Protein AF-A0A7X7VW45-F1 (afdb_monomer)

Structure (mmCIF, N/CA/C/O backbone):
data_AF-A0A7X7VW45-F1
#
_entry.id   AF-A0A7X7VW45-F1
#
loop_
_atom_site.group_PDB
_atom_site.id
_atom_site.type_symbol
_atom_site.label_atom_id
_atom_site.label_alt_id
_atom_site.label_comp_id
_atom_site.label_asym_id
_atom_site.label_entity_id
_atom_site.label_seq_id
_atom_site.pdbx_PDB_ins_code
_atom_site.Cartn_x
_atom_site.Cartn_y
_atom_site.Cartn_z
_atom_site.occupancy
_atom_site.B_iso_or_equiv
_atom_site.auth_seq_id
_atom_site.auth_comp_id
_atom_site.auth_asym_id
_atom_site.auth_atom_id
_atom_site.pdbx_PDB_model_num
ATOM 1 N N . MET A 1 1 ? 32.108 19.024 -11.404 1.00 46.41 1 MET A N 1
ATOM 2 C CA . MET A 1 1 ? 30.692 19.108 -10.981 1.00 46.41 1 MET A CA 1
ATOM 3 C C . MET A 1 1 ? 30.040 17.750 -11.170 1.00 46.41 1 MET A C 1
ATOM 5 O O . MET A 1 1 ? 29.959 17.321 -12.309 1.00 46.41 1 MET A O 1
ATOM 9 N N . LYS A 1 2 ? 29.573 17.091 -10.106 1.00 44.31 2 LYS A N 1
ATOM 10 C CA . LYS A 1 2 ? 28.363 16.252 -10.135 1.00 44.31 2 LYS A CA 1
ATOM 11 C C . LYS A 1 2 ? 27.874 16.120 -8.692 1.00 44.31 2 LYS A C 1
ATOM 13 O O . LYS A 1 2 ? 28.583 15.623 -7.828 1.00 44.31 2 LYS A O 1
ATOM 18 N N . LYS A 1 3 ? 26.721 16.742 -8.445 1.00 44.66 3 LYS A N 1
ATOM 19 C CA . LYS A 1 3 ? 26.044 16.873 -7.154 1.00 44.66 3 LYS A CA 1
ATOM 20 C C . LYS A 1 3 ? 25.808 15.487 -6.554 1.00 44.66 3 LYS A C 1
ATOM 22 O O . LYS A 1 3 ? 25.038 14.709 -7.107 1.00 44.66 3 LYS A O 1
ATOM 27 N N . GLY A 1 4 ? 26.443 15.219 -5.417 1.00 51.84 4 GLY A N 1
ATOM 28 C CA . GLY A 1 4 ? 26.053 14.152 -4.503 1.00 51.84 4 GLY A CA 1
ATOM 29 C C . GLY A 1 4 ? 24.733 14.521 -3.835 1.00 51.84 4 GLY A C 1
ATOM 30 O O . GLY A 1 4 ? 24.715 15.008 -2.711 1.00 51.84 4 GLY A O 1
ATOM 31 N N . ASN A 1 5 ? 23.624 14.346 -4.547 1.00 52.78 5 ASN A N 1
ATOM 32 C CA . ASN A 1 5 ? 22.288 14.482 -3.978 1.00 52.78 5 ASN A CA 1
ATOM 33 C C . ASN A 1 5 ? 21.869 13.131 -3.396 1.00 52.78 5 ASN A C 1
ATOM 35 O O . ASN A 1 5 ? 21.049 12.492 -4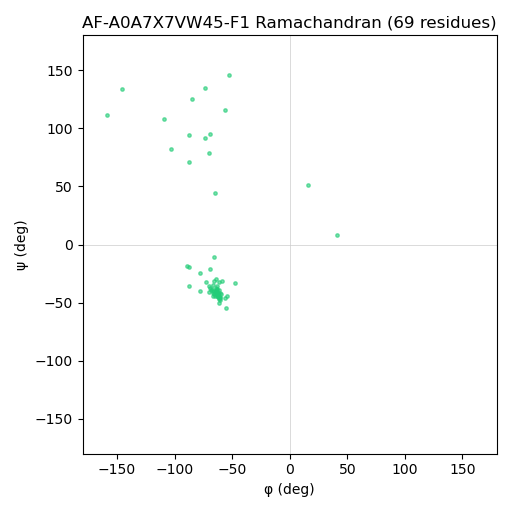.030 1.00 52.78 5 ASN A O 1
ATOM 39 N N . GLY A 1 6 ? 22.466 12.678 -2.285 1.00 55.41 6 GLY A N 1
ATOM 40 C CA . GLY A 1 6 ? 21.931 11.679 -1.331 1.00 55.41 6 GLY A CA 1
ATOM 41 C C . GLY A 1 6 ? 21.188 10.414 -1.814 1.00 55.41 6 GLY A C 1
ATOM 42 O O . GLY A 1 6 ? 20.629 9.713 -0.979 1.00 55.41 6 GLY A O 1
ATOM 43 N N . ASN A 1 7 ? 21.151 10.102 -3.105 1.00 54.50 7 ASN A N 1
ATOM 44 C CA . ASN A 1 7 ? 20.444 8.980 -3.690 1.00 54.50 7 ASN A CA 1
ATOM 45 C C . ASN A 1 7 ? 21.410 7.808 -3.638 1.00 54.50 7 ASN A C 1
ATOM 47 O O . ASN A 1 7 ? 22.263 7.651 -4.508 1.00 54.50 7 ASN A O 1
ATOM 51 N N . TRP A 1 8 ? 21.298 7.018 -2.575 1.00 56.16 8 TRP A N 1
ATOM 52 C CA . TRP A 1 8 ? 22.101 5.812 -2.385 1.00 56.16 8 TRP A CA 1
ATOM 53 C C . TRP A 1 8 ? 21.785 4.720 -3.422 1.00 56.16 8 TRP A C 1
ATOM 55 O O . TRP A 1 8 ? 22.547 3.768 -3.534 1.00 56.16 8 TRP A O 1
ATOM 65 N N . PHE A 1 9 ? 20.709 4.872 -4.202 1.00 59.12 9 PHE A N 1
ATOM 66 C CA . PHE A 1 9 ? 20.330 3.994 -5.307 1.00 59.12 9 PHE A CA 1
ATOM 67 C C . PHE A 1 9 ? 19.664 4.808 -6.429 1.00 59.12 9 PHE A C 1
ATOM 69 O O . PHE A 1 9 ? 18.786 5.631 -6.158 1.00 59.12 9 PHE A O 1
ATOM 76 N N . GLU A 1 10 ? 20.058 4.581 -7.687 1.00 63.84 10 GLU A N 1
ATOM 77 C CA . GLU A 1 10 ? 19.260 5.001 -8.847 1.00 63.84 10 GLU A CA 1
ATOM 78 C C . GLU A 1 10 ? 18.006 4.126 -8.884 1.00 63.84 10 GLU A C 1
ATOM 80 O O . GLU A 1 10 ? 18.037 2.990 -9.347 1.00 63.84 10 GLU A O 1
ATOM 85 N N . MET A 1 11 ? 16.914 4.627 -8.308 1.00 63.28 11 MET A N 1
ATOM 86 C CA . MET A 1 11 ? 15.648 3.904 -8.273 1.00 63.28 11 MET A CA 1
ATOM 87 C C . MET A 1 11 ? 14.882 4.172 -9.579 1.00 63.28 11 MET A C 1
ATOM 89 O O . MET A 1 11 ? 14.651 5.344 -9.907 1.00 63.28 11 MET A O 1
ATOM 93 N N . PRO A 1 12 ? 14.478 3.132 -10.333 1.00 72.06 12 PRO A N 1
ATOM 94 C CA . PRO A 1 12 ? 13.585 3.284 -11.475 1.00 72.06 12 PRO A CA 1
ATOM 95 C C . PRO A 1 12 ? 12.316 4.041 -11.068 1.00 72.06 12 PRO A C 1
ATOM 97 O O . PRO A 1 12 ? 11.812 3.899 -9.951 1.00 72.06 12 PRO A O 1
ATOM 100 N N . LYS A 1 13 ? 11.757 4.849 -11.977 1.00 71.88 13 LYS A N 1
ATOM 101 C CA . LYS A 1 13 ? 10.525 5.614 -11.694 1.00 71.88 13 LYS A CA 1
ATOM 102 C C . LYS A 1 13 ? 9.350 4.698 -11.320 1.00 71.88 13 LYS A C 1
ATOM 104 O O . LYS A 1 13 ? 8.508 5.098 -10.519 1.00 71.88 13 LYS A O 1
ATOM 109 N N . SER A 1 14 ? 9.329 3.485 -11.877 1.00 71.38 14 SER A N 1
ATOM 110 C CA . SER A 1 14 ? 8.366 2.420 -11.572 1.00 71.38 14 SER A CA 1
ATOM 111 C C . SER A 1 14 ? 8.445 1.987 -10.104 1.00 71.38 14 SER A C 1
ATOM 113 O O . SER A 1 14 ? 7.447 2.035 -9.383 1.00 71.38 14 SER A O 1
ATOM 115 N N . ASP A 1 15 ? 9.651 1.688 -9.618 1.00 73.19 15 ASP A N 1
ATOM 116 C CA . ASP A 1 15 ? 9.892 1.279 -8.233 1.00 73.19 15 ASP A CA 1
ATOM 117 C C . ASP A 1 15 ? 9.531 2.377 -7.229 1.00 73.19 15 ASP A C 1
ATOM 119 O O . ASP A 1 15 ? 8.921 2.099 -6.194 1.00 73.19 15 ASP A O 1
ATOM 123 N N . PHE A 1 16 ? 9.833 3.641 -7.547 1.00 78.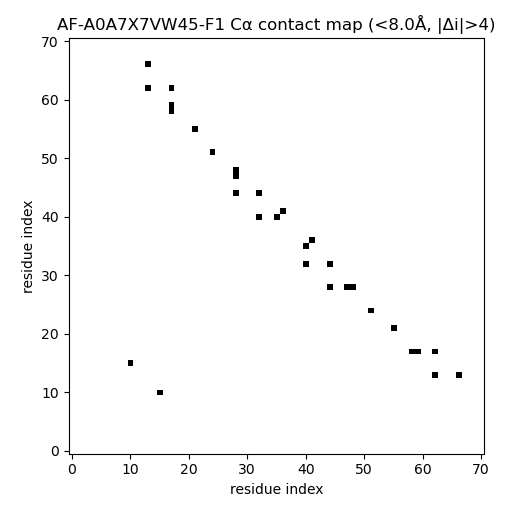75 16 PHE A N 1
ATOM 124 C CA . PHE A 1 16 ? 9.428 4.771 -6.707 1.00 78.75 16 PHE A CA 1
ATOM 125 C C . PHE A 1 16 ? 7.899 4.891 -6.614 1.00 78.75 16 PHE A C 1
ATOM 127 O O . PHE A 1 16 ? 7.352 5.094 -5.529 1.00 78.75 16 PHE A O 1
ATOM 134 N N . PHE A 1 17 ? 7.191 4.719 -7.734 1.00 79.19 17 PHE A N 1
ATOM 135 C CA . PHE A 1 17 ? 5.729 4.737 -7.754 1.00 79.19 17 PHE A CA 1
ATOM 136 C C . PHE A 1 17 ? 5.133 3.568 -6.957 1.00 79.19 17 PHE A C 1
ATOM 138 O O . PHE A 1 17 ? 4.190 3.757 -6.185 1.00 79.19 17 PHE A O 1
ATOM 145 N N . CYS A 1 18 ? 5.724 2.378 -7.079 1.00 79.50 18 CYS A N 1
ATOM 146 C CA . CYS A 1 18 ? 5.315 1.198 -6.326 1.00 79.50 18 CYS A CA 1
ATOM 147 C C . CYS A 1 18 ? 5.526 1.394 -4.814 1.00 79.50 18 CYS A C 1
ATOM 149 O O . CYS A 1 18 ? 4.649 1.055 -4.017 1.00 79.50 18 CYS A O 1
ATOM 151 N N . LEU A 1 19 ? 6.638 2.016 -4.412 1.00 79.88 19 LEU A N 1
ATOM 152 C CA . LEU A 1 19 ? 6.923 2.357 -3.016 1.00 79.88 19 LEU A CA 1
ATOM 153 C C . LEU A 1 19 ? 5.890 3.339 -2.448 1.00 79.88 19 LEU A C 1
ATOM 155 O O . LEU A 1 19 ? 5.377 3.123 -1.350 1.00 79.88 19 LEU A O 1
ATOM 159 N N . VAL A 1 20 ? 5.535 4.383 -3.203 1.00 84.62 20 VAL A N 1
ATOM 160 C CA . VAL A 1 20 ? 4.499 5.351 -2.799 1.00 84.62 20 VAL A CA 1
ATOM 161 C C . VAL A 1 20 ? 3.130 4.675 -2.655 1.00 84.62 20 VAL A C 1
ATOM 163 O O . VAL A 1 20 ? 2.419 4.934 -1.682 1.00 84.62 20 VAL A O 1
ATOM 166 N N . LEU A 1 21 ? 2.771 3.775 -3.576 1.00 82.44 21 LEU A N 1
ATOM 167 C CA . LEU A 1 21 ? 1.532 2.993 -3.509 1.00 82.44 21 LEU A CA 1
ATOM 168 C C . LEU A 1 21 ? 1.471 2.097 -2.269 1.00 82.44 21 LEU A C 1
ATOM 170 O O . LEU A 1 21 ? 0.454 2.084 -1.576 1.00 82.44 21 LEU A O 1
ATOM 174 N N . ILE A 1 22 ? 2.558 1.390 -1.956 1.00 82.00 22 ILE A N 1
ATOM 175 C CA . ILE A 1 22 ? 2.654 0.562 -0.745 1.00 82.00 22 ILE A CA 1
ATOM 176 C C . ILE A 1 22 ? 2.493 1.428 0.507 1.00 82.00 22 ILE A C 1
ATOM 178 O O . ILE A 1 22 ? 1.770 1.051 1.429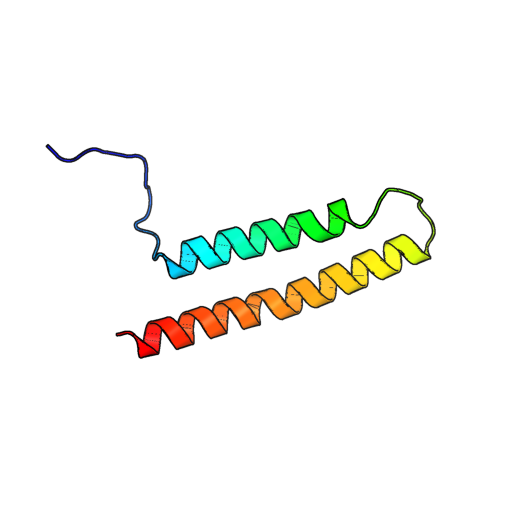 1.00 82.00 22 ILE A O 1
ATOM 182 N N . LEU A 1 23 ? 3.112 2.610 0.532 1.00 83.69 23 LEU A N 1
ATOM 183 C CA . LEU A 1 23 ? 3.002 3.531 1.662 1.00 83.69 23 LEU A CA 1
ATOM 184 C C . LEU A 1 23 ? 1.552 3.994 1.876 1.00 83.69 23 LEU A C 1
ATOM 186 O O . LEU A 1 23 ? 1.059 3.994 3.003 1.00 83.69 23 LEU A O 1
ATOM 190 N N . LEU A 1 24 ? 0.849 4.335 0.791 1.00 82.81 24 LEU A N 1
ATOM 191 C CA . LEU A 1 24 ? -0.570 4.694 0.830 1.00 82.81 24 LEU A CA 1
ATOM 192 C C . LEU A 1 24 ? -1.428 3.532 1.332 1.00 82.81 24 LEU A C 1
ATOM 194 O O . LEU A 1 24 ? -2.246 3.724 2.232 1.00 82.81 24 LEU A O 1
ATOM 198 N N . PHE A 1 25 ? -1.211 2.323 0.815 1.00 80.06 25 PHE A N 1
ATOM 199 C CA . PHE A 1 25 ? -1.926 1.136 1.277 1.00 80.06 25 PHE A CA 1
ATOM 200 C C . PHE A 1 25 ? -1.636 0.785 2.732 1.00 80.06 25 PHE A C 1
ATOM 202 O O . PHE A 1 25 ? -2.523 0.279 3.407 1.00 80.06 25 PHE A O 1
ATOM 209 N N . CYS A 1 26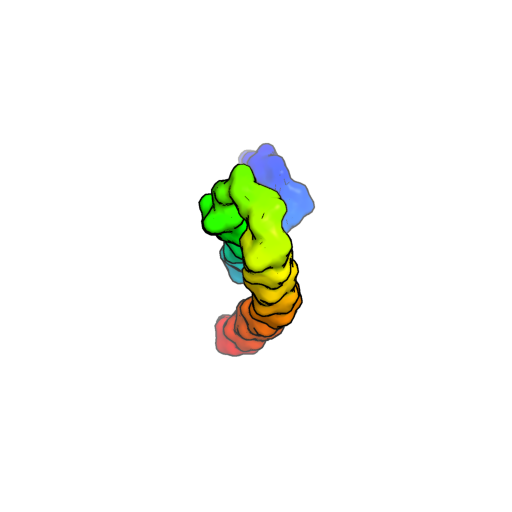 ? -0.457 1.105 3.254 1.00 79.50 26 CYS A N 1
ATOM 210 C CA . CYS A 1 26 ? -0.188 0.963 4.679 1.00 79.50 26 CYS A CA 1
ATOM 211 C C . CYS A 1 26 ? -1.007 1.941 5.525 1.00 79.50 26 CYS A C 1
ATOM 213 O O . CYS A 1 26 ? -1.457 1.557 6.593 1.00 79.50 26 CYS A O 1
ATOM 215 N N . ILE A 1 27 ? -1.213 3.185 5.085 1.00 81.31 27 ILE A N 1
ATOM 216 C CA . ILE A 1 27 ? -1.823 4.241 5.916 1.00 81.31 27 ILE A CA 1
ATOM 217 C C . ILE A 1 27 ? -3.359 4.236 5.824 1.00 81.31 27 ILE A C 1
ATOM 219 O O . ILE A 1 27 ? -4.044 4.480 6.820 1.00 81.31 27 ILE A O 1
ATOM 223 N N . VAL A 1 28 ? -3.915 3.934 4.648 1.00 81.38 28 VAL A N 1
ATOM 224 C CA . VAL A 1 28 ? -5.367 3.947 4.380 1.00 81.38 28 VAL A CA 1
ATOM 225 C C . VAL A 1 28 ? -6.189 3.087 5.363 1.00 81.38 28 VAL A C 1
ATOM 227 O O . VAL A 1 28 ? -7.199 3.585 5.867 1.00 81.38 28 VAL A O 1
ATOM 230 N N . PRO A 1 29 ? -5.783 1.852 5.718 1.00 73.38 29 PRO A N 1
ATOM 231 C CA . PRO A 1 29 ? -6.500 1.015 6.679 1.00 73.38 29 PRO A CA 1
ATOM 232 C C . PRO A 1 29 ? -6.579 1.649 8.067 1.00 73.38 29 PRO A C 1
ATOM 234 O O . PRO A 1 29 ? -7.623 1.591 8.715 1.00 73.38 29 PRO A O 1
ATOM 237 N N . PHE A 1 30 ? -5.500 2.297 8.514 1.00 73.81 30 PHE A N 1
ATOM 238 C CA . PHE A 1 30 ? -5.468 2.974 9.812 1.00 73.81 30 PHE A CA 1
ATOM 239 C C . PHE A 1 30 ? -6.290 4.265 9.810 1.00 73.81 30 PHE A C 1
ATOM 241 O O . PHE A 1 30 ? -6.888 4.605 10.827 1.00 73.81 30 PHE A O 1
ATOM 248 N N . ALA A 1 31 ? -6.371 4.967 8.675 1.00 73.56 31 ALA A N 1
ATOM 249 C CA . ALA A 1 31 ? -7.222 6.149 8.543 1.00 73.56 31 ALA A CA 1
ATOM 250 C C . ALA A 1 31 ? -8.723 5.799 8.548 1.00 73.56 31 ALA A C 1
ATOM 252 O O . ALA A 1 31 ? -9.534 6.555 9.088 1.00 73.56 31 ALA A O 1
ATOM 253 N N . LEU A 1 32 ? -9.096 4.656 7.962 1.00 68.94 32 LEU A N 1
ATOM 254 C CA . LEU A 1 32 ? -10.489 4.207 7.861 1.00 68.94 32 LEU A CA 1
ATOM 255 C C . LEU A 1 32 ? -11.035 3.596 9.159 1.00 68.94 32 LEU A C 1
ATOM 257 O O . LEU A 1 32 ? -12.245 3.630 9.384 1.00 68.94 32 LEU A O 1
ATOM 261 N N . VAL A 1 33 ? -10.177 3.073 10.037 1.00 66.56 33 VAL A N 1
ATOM 262 C CA . VAL A 1 33 ? -10.605 2.423 11.285 1.00 66.56 33 VAL A CA 1
ATOM 263 C C . VAL A 1 33 ? -10.379 3.354 12.478 1.00 66.56 33 VAL A C 1
ATOM 265 O O . VAL A 1 33 ? -9.405 3.253 13.221 1.00 66.56 33 VAL A O 1
ATOM 268 N N . LYS A 1 34 ? -11.325 4.277 12.699 1.00 64.69 34 LYS A N 1
ATOM 269 C CA . LYS A 1 34 ? -11.391 5.087 13.927 1.00 64.69 34 LYS A CA 1
ATOM 270 C C . LYS A 1 34 ? -11.884 4.235 15.100 1.00 64.69 34 LYS A C 1
ATOM 272 O O . LYS A 1 34 ? -13.082 4.123 15.317 1.00 64.69 34 LYS A O 1
ATOM 277 N N . SER A 1 35 ? -10.937 3.641 15.826 1.00 55.31 35 SER A N 1
ATOM 278 C CA . SER A 1 35 ? -10.935 3.283 17.260 1.00 55.31 35 SER A CA 1
ATOM 279 C C . SER A 1 35 ? -12.273 3.260 18.042 1.00 55.31 35 SER A C 1
ATOM 281 O O . SER A 1 35 ? -12.362 3.803 19.144 1.00 55.31 35 SER A O 1
ATOM 283 N N . GLN A 1 36 ? -13.302 2.571 17.560 1.00 54.66 36 GLN A N 1
ATOM 284 C CA . GLN A 1 36 ? -14.247 1.910 18.453 1.00 54.66 36 GLN A CA 1
ATOM 285 C C . GLN A 1 36 ? -13.997 0.423 18.296 1.00 54.66 36 GLN A C 1
ATOM 287 O O . GLN A 1 36 ? -14.267 -0.159 17.248 1.00 54.66 36 GLN A O 1
ATOM 292 N N . SER A 1 37 ? -13.406 -0.158 19.337 1.00 57.25 37 SER A N 1
ATOM 293 C CA . SER A 1 37 ? -13.007 -1.555 19.521 1.00 57.25 37 SER A CA 1
ATOM 294 C C . SER A 1 37 ? -14.202 -2.519 19.553 1.00 57.25 37 SER A C 1
ATOM 296 O O . SER A 1 37 ? -14.291 -3.414 20.387 1.00 57.25 37 SER A O 1
ATOM 298 N N . SER A 1 38 ? -15.146 -2.340 18.632 1.00 64.81 38 SER A N 1
ATOM 299 C CA . SER A 1 38 ? -16.137 -3.344 18.288 1.00 64.81 38 SER A CA 1
ATOM 300 C C . SER A 1 38 ? -15.441 -4.435 17.480 1.00 64.81 38 SER A C 1
ATOM 302 O O . SER A 1 38 ? -14.682 -4.146 16.552 1.00 64.81 38 SER A O 1
ATOM 304 N N . PHE A 1 39 ? -15.715 -5.694 17.820 1.00 66.31 39 PHE A N 1
ATOM 305 C CA . PHE A 1 39 ? -15.202 -6.888 17.138 1.00 66.31 39 PHE A CA 1
ATOM 306 C C . PHE A 1 39 ? -15.338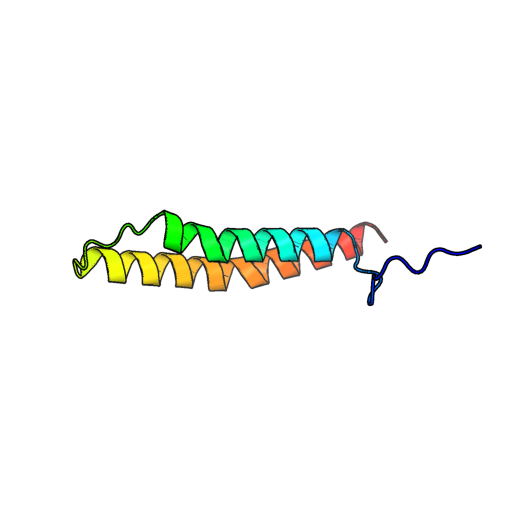 -6.801 15.603 1.00 66.31 39 PHE A C 1
ATOM 308 O O . PHE A 1 39 ? -14.461 -7.239 14.859 1.00 66.31 39 PHE A O 1
ATOM 315 N N . LEU A 1 40 ? -16.395 -6.134 15.127 1.00 68.94 40 LEU A N 1
ATOM 316 C CA . LEU A 1 40 ? -16.652 -5.895 13.709 1.00 68.94 40 LEU A CA 1
ATOM 317 C C . LEU A 1 40 ? -15.586 -5.005 13.038 1.00 68.94 40 LEU A C 1
ATOM 319 O O . LEU A 1 40 ? -15.205 -5.249 11.895 1.00 68.94 40 LEU A O 1
ATOM 323 N N . GLY A 1 41 ? -15.078 -3.991 13.745 1.00 70.44 41 GLY A N 1
ATOM 324 C CA . GLY A 1 41 ? -14.053 -3.074 13.236 1.00 70.44 41 GLY A CA 1
ATOM 325 C C . GLY A 1 41 ? -12.695 -3.754 13.069 1.00 70.44 41 GLY A C 1
ATOM 326 O O . GLY A 1 41 ? -12.009 -3.529 12.074 1.00 70.44 41 GLY A O 1
ATOM 327 N N . VAL A 1 42 ? -12.346 -4.653 13.995 1.00 73.94 42 VAL A N 1
ATOM 328 C CA . VAL A 1 42 ? -11.108 -5.447 13.928 1.00 73.94 42 VAL A CA 1
ATOM 329 C C . VAL A 1 42 ? -11.184 -6.488 12.807 1.00 73.94 42 VAL A C 1
ATOM 331 O O . VAL A 1 42 ? -10.226 -6.639 12.050 1.00 73.94 42 VAL A O 1
ATOM 334 N N . SER A 1 43 ? -12.334 -7.149 12.638 1.00 79.50 43 SER A N 1
ATOM 335 C CA . SER A 1 43 ? -12.567 -8.075 11.519 1.00 79.50 43 SER A CA 1
ATOM 336 C C . SER A 1 43 ? -12.440 -7.370 10.165 1.00 79.50 43 SER A C 1
ATOM 338 O O . SER A 1 43 ? -11.719 -7.839 9.285 1.00 79.50 43 SER A O 1
ATOM 340 N N . ASN A 1 44 ? -13.079 -6.206 10.004 1.00 79.81 44 ASN A N 1
ATOM 341 C CA . ASN A 1 44 ? -12.999 -5.434 8.762 1.00 79.81 44 ASN A CA 1
ATOM 342 C C . ASN A 1 44 ? -11.573 -4.944 8.476 1.00 79.81 44 ASN A C 1
ATOM 344 O O . ASN A 1 44 ? -11.133 -5.001 7.329 1.00 79.81 44 ASN A O 1
ATOM 348 N N . PHE A 1 45 ? -10.825 -4.525 9.501 1.00 80.31 45 PHE A N 1
ATOM 349 C CA . PHE A 1 45 ? -9.414 -4.164 9.349 1.00 80.31 45 PHE A CA 1
ATOM 350 C C . PHE A 1 45 ? -8.569 -5.345 8.855 1.00 80.31 45 PHE A C 1
ATOM 352 O O . PHE A 1 45 ? -7.786 -5.189 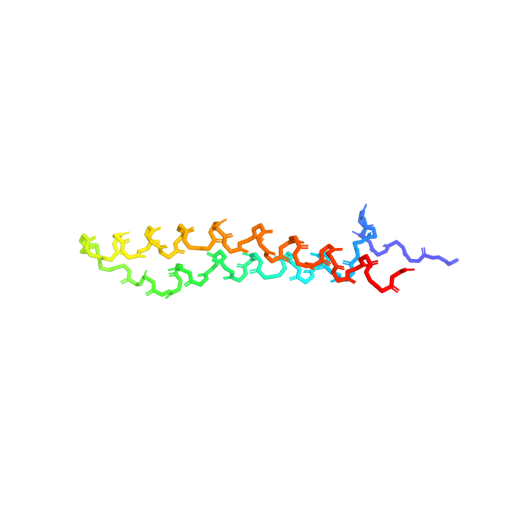7.920 1.00 80.31 45 PHE A O 1
ATOM 359 N N . GLY A 1 46 ? -8.759 -6.535 9.435 1.00 82.19 46 GLY A N 1
ATOM 360 C CA . GLY A 1 46 ? -8.057 -7.751 9.018 1.00 82.19 46 GLY A CA 1
ATOM 361 C C . GLY A 1 46 ? -8.328 -8.124 7.558 1.00 82.19 46 GLY A C 1
ATOM 362 O O . GLY A 1 46 ? -7.393 -8.429 6.820 1.00 82.19 46 GLY A O 1
ATOM 363 N N . TRP A 1 47 ? -9.584 -8.024 7.112 1.00 84.62 47 TRP A N 1
ATOM 364 C CA . TRP A 1 47 ? -9.950 -8.259 5.710 1.00 84.62 47 TRP A CA 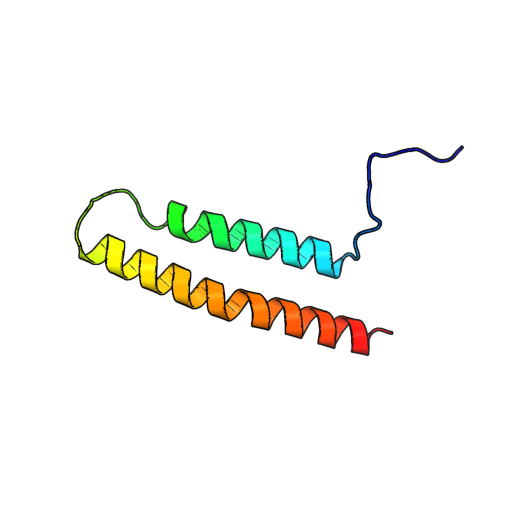1
ATOM 365 C C . TRP A 1 47 ? -9.353 -7.218 4.759 1.00 84.62 47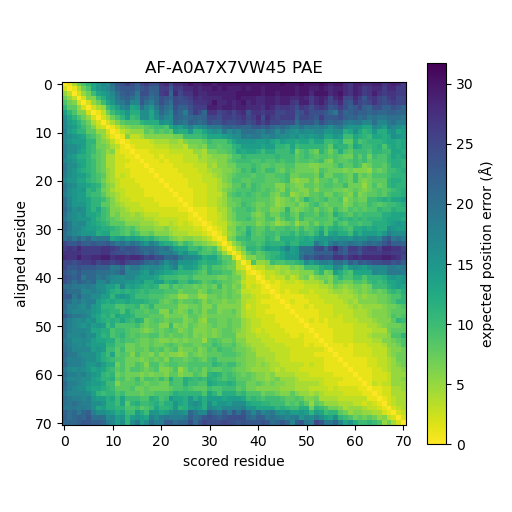 TRP A C 1
ATOM 367 O O . TRP A 1 47 ? -8.817 -7.591 3.717 1.00 84.62 47 TRP A O 1
ATOM 377 N N . ILE A 1 48 ? -9.382 -5.933 5.126 1.00 84.31 48 ILE A N 1
ATOM 378 C CA . ILE A 1 48 ? -8.757 -4.862 4.333 1.00 84.31 48 ILE A CA 1
ATOM 379 C C . ILE A 1 48 ? -7.246 -5.103 4.215 1.00 84.31 48 ILE A C 1
ATOM 381 O O . ILE A 1 48 ? -6.701 -5.047 3.114 1.00 84.31 48 ILE A O 1
ATOM 385 N N . MET A 1 49 ? -6.575 -5.443 5.318 1.00 83.19 49 MET A N 1
ATOM 386 C CA . MET A 1 49 ? -5.145 -5.767 5.314 1.00 83.19 49 MET A CA 1
ATOM 387 C C . MET A 1 49 ? -4.831 -7.006 4.467 1.00 83.19 49 MET A C 1
ATOM 389 O O . MET A 1 49 ? -3.868 -6.989 3.703 1.00 83.19 49 MET A O 1
ATOM 393 N N . GLY A 1 50 ? -5.652 -8.057 4.542 1.00 85.12 50 GLY A N 1
ATOM 394 C CA . GLY A 1 50 ? -5.480 -9.264 3.729 1.00 85.12 50 GLY A CA 1
ATOM 395 C C . GLY A 1 50 ? -5.625 -8.995 2.228 1.00 85.12 50 GLY A C 1
ATOM 396 O O . GLY A 1 50 ? -4.804 -9.450 1.431 1.00 85.12 50 GLY A O 1
ATOM 397 N N . VAL A 1 51 ? -6.619 -8.193 1.838 1.00 87.19 51 VAL A N 1
ATOM 398 C CA . VAL A 1 51 ? -6.819 -7.771 0.441 1.00 87.19 51 VAL A CA 1
ATOM 399 C C . VAL A 1 51 ? -5.631 -6.945 -0.056 1.00 87.19 51 VAL A C 1
ATOM 401 O O . VAL A 1 51 ? -5.137 -7.180 -1.158 1.00 87.19 51 VAL A O 1
ATOM 404 N N . LEU A 1 52 ? -5.116 -6.029 0.764 1.00 83.50 52 LEU A N 1
ATOM 405 C CA . LEU A 1 52 ? -3.947 -5.219 0.420 1.00 83.50 52 LEU A CA 1
ATOM 406 C C . LEU A 1 52 ? -2.665 -6.047 0.293 1.00 83.50 52 LEU A C 1
ATOM 408 O O . LEU A 1 52 ? -1.897 -5.842 -0.650 1.00 83.50 52 LEU A O 1
ATOM 412 N N . MET A 1 53 ? -2.455 -7.024 1.179 1.00 84.69 53 MET A N 1
ATOM 413 C CA . MET A 1 53 ? -1.335 -7.966 1.078 1.00 84.69 53 MET A CA 1
ATOM 414 C C . MET A 1 53 ? -1.383 -8.794 -0.210 1.00 84.69 53 MET A C 1
ATOM 416 O O . MET A 1 53 ? -0.331 -9.111 -0.754 1.00 84.69 53 MET A O 1
ATOM 420 N N . PHE A 1 54 ? -2.575 -9.107 -0.722 1.00 87.75 54 PHE A N 1
ATOM 421 C CA . PHE A 1 54 ? -2.733 -9.799 -2.002 1.00 87.75 54 PHE A CA 1
ATOM 422 C C . PHE A 1 54 ? -2.552 -8.868 -3.214 1.00 87.75 54 PHE A C 1
ATOM 424 O O . PHE A 1 54 ? -1.918 -9.243 -4.197 1.00 87.75 54 PHE A O 1
ATOM 431 N N . LEU A 1 55 ? -3.063 -7.635 -3.149 1.00 84.56 55 LEU A N 1
ATOM 432 C CA . LEU A 1 55 ? -2.934 -6.638 -4.223 1.00 84.56 55 LEU A CA 1
ATOM 433 C C . LEU A 1 55 ? -1.494 -6.162 -4.430 1.00 84.56 55 LEU A C 1
ATOM 435 O O . LEU A 1 55 ? -1.086 -5.915 -5.563 1.00 84.56 55 LEU A O 1
ATOM 439 N N . THR A 1 56 ? -0.715 -6.056 -3.356 1.00 83.56 56 THR A N 1
ATOM 440 C CA . THR A 1 56 ? 0.668 -5.560 -3.401 1.00 83.56 56 THR A CA 1
ATOM 441 C C . THR A 1 56 ? 1.566 -6.332 -4.389 1.00 83.56 56 THR A C 1
ATOM 443 O O . THR A 1 56 ? 2.131 -5.698 -5.284 1.00 83.56 56 THR A O 1
ATOM 446 N N . PRO A 1 57 ? 1.691 -7.675 -4.321 1.00 84.56 57 PRO A N 1
ATOM 447 C CA . PRO A 1 57 ? 2.490 -8.429 -5.286 1.00 84.56 57 PRO A CA 1
ATOM 448 C C . PRO A 1 57 ? 1.915 -8.375 -6.706 1.00 84.56 57 PRO A C 1
ATOM 450 O O . PRO A 1 57 ? 2.690 -8.369 -7.656 1.00 84.56 57 PRO A O 1
ATOM 453 N N . VAL A 1 58 ? 0.589 -8.282 -6.877 1.00 87.06 58 VAL A N 1
ATOM 454 C CA . VAL A 1 58 ? -0.047 -8.156 -8.204 1.00 87.06 58 VAL A CA 1
ATOM 455 C C . VAL A 1 58 ? 0.347 -6.844 -8.879 1.00 87.06 58 VAL A C 1
ATOM 457 O O . VAL A 1 58 ? 0.697 -6.840 -10.058 1.00 87.06 58 VAL A O 1
ATOM 460 N N . ILE A 1 59 ? 0.335 -5.738 -8.135 1.00 84.06 59 ILE A N 1
ATOM 461 C CA . ILE A 1 59 ? 0.740 -4.422 -8.643 1.00 84.06 59 ILE A CA 1
ATOM 462 C C . ILE A 1 59 ? 2.236 -4.411 -8.965 1.00 84.06 59 ILE A C 1
ATOM 464 O O . ILE A 1 59 ? 2.629 -3.908 -10.016 1.00 84.06 59 ILE A O 1
ATOM 468 N N . SER A 1 60 ? 3.062 -5.014 -8.108 1.00 82.81 60 SER A N 1
ATOM 469 C CA . SER A 1 60 ? 4.506 -5.117 -8.342 1.00 82.81 60 SER A CA 1
ATOM 470 C C . SER A 1 60 ? 4.829 -5.952 -9.593 1.00 82.81 60 SER A C 1
ATOM 472 O O . SER A 1 60 ? 5.598 -5.513 -10.448 1.00 82.81 60 SER A O 1
ATOM 474 N N . LEU A 1 61 ? 4.162 -7.098 -9.775 1.00 84.44 61 LEU A N 1
ATOM 475 C CA . LEU A 1 61 ? 4.263 -7.919 -10.989 1.00 84.44 61 LEU A CA 1
ATOM 476 C C . LEU A 1 61 ? 3.782 -7.171 -12.236 1.00 84.44 61 LEU A C 1
ATOM 478 O O . LEU A 1 61 ? 4.432 -7.242 -13.277 1.00 84.44 61 LEU A O 1
ATOM 482 N N . ALA A 1 62 ? 2.666 -6.444 -12.144 1.00 83.00 62 ALA A N 1
ATOM 483 C CA . ALA A 1 62 ? 2.170 -5.633 -13.250 1.00 83.00 62 ALA A CA 1
ATOM 484 C C . ALA A 1 62 ? 3.196 -4.562 -13.650 1.00 83.00 62 ALA A C 1
ATOM 486 O O . ALA A 1 62 ? 3.502 -4.439 -14.835 1.00 83.00 62 ALA A O 1
ATOM 487 N N . GLY A 1 63 ? 3.783 -3.856 -12.677 1.00 80.81 63 GLY A N 1
ATOM 488 C CA . GLY A 1 63 ? 4.848 -2.876 -12.908 1.00 80.81 63 GLY A CA 1
ATOM 489 C C . GLY A 1 63 ? 6.047 -3.468 -13.653 1.00 80.81 63 GLY A C 1
ATOM 490 O O . GLY A 1 63 ? 6.471 -2.913 -14.665 1.00 80.81 63 GLY A O 1
ATOM 491 N N . MET A 1 64 ? 6.520 -4.649 -13.239 1.00 80.56 64 MET A N 1
ATOM 492 C CA . MET A 1 64 ? 7.608 -5.355 -13.934 1.00 80.56 64 MET A CA 1
ATOM 493 C C . MET A 1 64 ? 7.241 -5.758 -15.371 1.00 80.56 64 MET A C 1
ATOM 495 O O . MET A 1 64 ? 8.079 -5.691 -16.270 1.00 80.56 64 MET A O 1
ATOM 499 N N . VAL A 1 65 ? 5.996 -6.179 -15.619 1.00 82.25 65 VAL A N 1
ATOM 500 C CA . VAL A 1 65 ? 5.531 -6.540 -16.972 1.00 82.25 65 VAL A CA 1
ATOM 501 C C . VAL A 1 65 ? 5.450 -5.315 -17.885 1.00 82.25 65 VAL A C 1
ATOM 503 O O . VAL A 1 65 ? 5.802 -5.424 -19.061 1.00 82.25 65 VAL A O 1
ATOM 506 N N . PHE A 1 66 ? 5.003 -4.167 -17.372 1.00 76.38 66 PHE A N 1
ATOM 507 C CA . PHE A 1 66 ? 4.982 -2.918 -18.138 1.00 76.38 66 PHE A CA 1
ATOM 508 C C . PHE A 1 66 ? 6.397 -2.433 -18.458 1.00 76.38 66 PHE A C 1
ATOM 510 O O . PHE A 1 66 ? 6.674 -2.132 -19.616 1.00 76.38 66 PHE A O 1
ATOM 517 N N . GLU A 1 67 ? 7.311 -2.468 -17.487 1.00 73.25 67 GLU A N 1
ATOM 518 C CA . GLU A 1 67 ? 8.709 -2.073 -17.698 1.00 73.25 67 GLU A CA 1
ATOM 519 C C . GLU A 1 67 ? 9.419 -2.977 -18.721 1.00 73.25 67 GLU A C 1
ATOM 521 O O . GLU A 1 67 ? 10.183 -2.504 -19.561 1.00 73.25 67 GLU A O 1
ATOM 526 N N . LYS A 1 68 ? 9.095 -4.278 -18.733 1.00 69.12 68 LYS A N 1
ATOM 527 C CA . LYS A 1 68 ? 9.594 -5.226 -19.741 1.00 69.12 68 LYS A CA 1
ATOM 528 C C . LYS A 1 68 ? 9.028 -4.991 -21.149 1.00 69.12 68 LYS A C 1
ATOM 530 O O . LYS A 1 68 ? 9.606 -5.488 -22.106 1.00 69.12 68 LYS A O 1
ATOM 535 N N . ARG A 1 69 ? 7.884 -4.314 -21.296 1.00 66.56 69 ARG A N 1
ATOM 536 C CA . ARG A 1 69 ? 7.328 -3.954 -22.615 1.00 66.56 69 ARG A CA 1
ATOM 537 C C . ARG A 1 69 ? 7.856 -2.622 -23.148 1.00 66.56 69 ARG A C 1
ATOM 539 O O . ARG A 1 69 ? 7.697 -2.371 -24.338 1.00 66.56 69 ARG A O 1
ATOM 546 N N . GLU A 1 70 ? 8.392 -1.768 -22.279 1.00 56.91 70 GLU A N 1
ATOM 547 C CA . GLU A 1 70 ? 8.900 -0.438 -22.640 1.00 56.91 70 GLU A CA 1
ATOM 548 C C . GLU A 1 70 ? 10.392 -0.458 -23.041 1.00 56.91 70 GLU A C 1
ATOM 550 O O . GLU A 1 70 ? 10.838 0.456 -23.733 1.00 56.91 70 GLU A O 1
ATOM 555 N N . ASN A 1 71 ? 11.132 -1.513 -22.665 1.00 48.44 71 ASN A N 1
ATOM 556 C CA . ASN A 1 71 ? 12.489 -1.843 -23.142 1.00 48.44 71 ASN A CA 1
ATOM 557 C C . ASN A 1 71 ? 12.467 -2.897 -24.256 1.00 48.44 71 ASN A C 1
ATOM 559 O O . ASN A 1 71 ? 13.352 -2.829 -25.138 1.00 48.44 71 ASN A O 1
#

pLDDT: mean 72.94, std 11.95, range [44.31, 87.75]

Radius of gyration: 17.31 Å; Cα contacts (8 Å, |Δi|>4): 15; chains: 1; bounding box: 47×29×43 Å

Secondary structure (DSSP, 8-state):
-----S-SS---HHHHHHHHHHHHHHHHHHHH--S---HHHHHHHHHHHHHHHHHHHHHHHHHHHHHHHH-

Mean predicted aligned error: 11.05 Å

Foldseek 3Di:
DDDPPPCPDPDDPL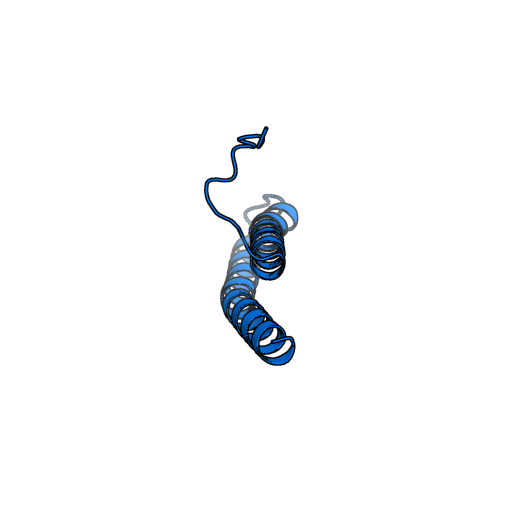RVVLVVVLVCLVVVLVVPQPDPPDPVSVVVSVVSVVVSVVVSVVSVVVSVVVVVVVD

Solvent-accessible surface area (backbone atoms only — not comparable to full-atom values): 4422 Å² total; per-residue (Å²): 142,81,86,84,71,85,64,91,60,95,69,54,71,64,58,55,51,52,51,53,50,52,52,48,62,63,47,50,60,63,70,71,56,77,88,58,93,45,72,66,53,56,51,52,47,52,52,53,52,52,51,48,65,57,48,50,60,53,52,53,52,48,52,53,54,54,56,65,70,76,107

Sequence (71 aa):
MKKGNGNWFEMPKSDFFCLVLILLFCIVPFALVKSQSSFLGVSNFGWIMGVLMFLTPVISLAGMVFEKREN